Protein AF-A0A1J3EFP8-F1 (afdb_monomer)

Radius of gyration: 23.51 Å; Cα contacts (8 Å, |Δi|>4): 38; chains: 1; bounding box: 44×20×85 Å

InterPro domains:
  IPR042087 DNA polymerase family B, thumb domain [G3DSA:1.10.132.60] (1-61)
  IPR043502 DNA/RNA polymerase superfamily [SSF56672] (7-48)

Sequence (76 aa):
DEVKSDDSRWMVDIDYYLAHQIHPVVSRLCAEIQGTSPERLAECLGLDPSKYRSRSNDATGSDPSAALLFATSDEE

Organism: Noccaea caerulescens (NCBI:txid107243)

pLDDT: mean 78.04, std 18.76, range [44.06, 97.25]

Foldseek 3Di:
DDDDDDPDPPDDPLLCCLVPPVLVVVCVVCVPPPPDASLVSCVVSVHHSVVRPPPPPPPVDPPVVVVVVVVPDDDD

Solvent-accessible surface area (backbone atoms only — not comparable to full-atom values): 5111 Å² total; per-residue (Å²): 134,85,81,76,89,62,97,67,79,84,70,82,63,60,67,57,45,45,63,71,53,49,44,59,54,53,43,63,76,38,67,85,43,85,96,62,48,56,26,58,52,27,48,76,70,75,43,71,30,83,80,38,54,79,74,73,77,76,69,70,81,79,56,73,68,66,68,60,63,68,78,74,75,82,83,138

Nearest PDB structures (foldseek):
  8ucw-assembly1_A  TM=9.814E-01  e=9.884E-03  Xenopus laevis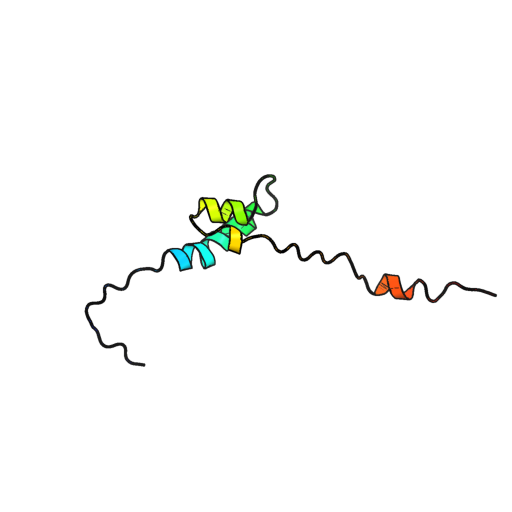
  8v6g-assembly1_A  TM=9.435E-01  e=9.263E-03  Xenopus laevis
  8d96-assembly1_C  TM=9.023E-01  e=1.125E-02  Homo sapiens
  8hds-assembly1_A  TM=2.898E-01  e=6.973E+00  uncultured cyanophage

Structure (mmCIF, N/CA/C/O backbone):
data_AF-A0A1J3EFP8-F1
#
_entry.id   AF-A0A1J3EFP8-F1
#
loop_
_atom_site.group_PDB
_atom_site.id
_atom_site.type_symbol
_atom_site.label_atom_id
_atom_site.label_alt_id
_atom_site.label_comp_id
_atom_site.label_asym_id
_atom_site.label_entity_id
_atom_site.label_seq_id
_atom_site.pdbx_PDB_ins_code
_atom_site.Cartn_x
_atom_site.Cartn_y
_atom_site.Cartn_z
_atom_site.occupancy
_atom_site.B_iso_or_equiv
_atom_site.auth_seq_id
_atom_site.auth_comp_id
_atom_site.auth_asym_id
_atom_site.auth_atom_id
_atom_site.pdbx_PDB_model_num
ATOM 1 N N . ASP A 1 1 ? 31.099 5.496 -8.276 1.00 49.78 1 ASP A N 1
ATOM 2 C CA . ASP A 1 1 ? 30.526 4.346 -8.979 1.00 49.78 1 ASP A CA 1
ATOM 3 C C . ASP A 1 1 ? 29.891 4.883 -10.248 1.00 49.78 1 ASP A C 1
ATOM 5 O O . ASP A 1 1 ? 28.864 5.547 -10.188 1.00 49.78 1 ASP A O 1
ATOM 9 N N . GLU A 1 2 ? 30.634 4.811 -11.351 1.00 62.75 2 GLU A N 1
ATOM 10 C CA . GLU A 1 2 ? 30.182 5.268 -12.668 1.00 62.75 2 GLU A CA 1
ATOM 11 C C . GLU A 1 2 ? 29.184 4.248 -13.219 1.00 62.75 2 GLU A C 1
ATOM 13 O O . GLU A 1 2 ? 29.565 3.118 -13.524 1.00 62.75 2 GLU A O 1
ATOM 18 N N . VAL A 1 3 ? 27.923 4.640 -13.397 1.00 61.28 3 VAL A N 1
ATOM 19 C CA . VAL A 1 3 ? 26.995 3.846 -14.205 1.00 61.28 3 VAL A CA 1
ATOM 20 C C . VAL A 1 3 ? 27.204 4.227 -15.663 1.00 61.28 3 VAL A C 1
ATOM 22 O O . VAL A 1 3 ? 26.815 5.304 -16.115 1.00 61.28 3 VAL A O 1
ATOM 25 N N . LYS A 1 4 ? 27.868 3.324 -16.384 1.00 57.25 4 LYS A N 1
ATOM 26 C CA . LYS A 1 4 ? 27.962 3.333 -17.840 1.00 57.25 4 LYS A CA 1
ATOM 27 C C . LYS A 1 4 ? 26.555 3.266 -18.437 1.00 57.25 4 LYS A C 1
ATOM 29 O O . LYS A 1 4 ? 25.762 2.410 -18.055 1.00 57.25 4 LYS A O 1
ATOM 34 N N . SER A 1 5 ? 26.280 4.181 -19.365 1.00 60.09 5 SER A N 1
ATOM 35 C CA . SER A 1 5 ? 25.089 4.181 -20.213 1.00 60.09 5 SER A CA 1
ATOM 36 C C . SER A 1 5 ? 25.057 2.928 -21.082 1.00 60.09 5 SER A C 1
ATOM 38 O O . SER A 1 5 ? 25.593 2.928 -22.186 1.00 60.09 5 SER A O 1
ATOM 40 N N . ASP A 1 6 ? 24.410 1.883 -20.588 1.00 55.00 6 ASP A N 1
ATOM 41 C CA . ASP A 1 6 ? 23.690 0.956 -21.449 1.00 55.00 6 ASP A CA 1
ATOM 42 C C . ASP A 1 6 ? 22.244 1.453 -21.521 1.00 55.00 6 ASP A C 1
ATOM 44 O O . ASP A 1 6 ? 21.736 2.001 -20.541 1.00 55.00 6 ASP A O 1
ATOM 48 N N . ASP A 1 7 ? 21.583 1.281 -22.666 1.00 57.03 7 ASP A N 1
ATOM 49 C CA . ASP A 1 7 ? 20.184 1.637 -22.955 1.00 57.03 7 ASP A CA 1
ATOM 50 C C . ASP A 1 7 ? 19.162 0.852 -22.094 1.00 57.03 7 ASP A C 1
ATOM 52 O O . ASP A 1 7 ? 18.180 0.283 -22.571 1.00 57.03 7 ASP A O 1
ATOM 56 N N . SER A 1 8 ? 19.381 0.799 -20.785 1.00 62.81 8 SER A N 1
ATOM 57 C CA . SER A 1 8 ? 18.432 0.342 -19.792 1.00 62.81 8 SER A CA 1
ATOM 58 C C . SER A 1 8 ? 17.454 1.478 -19.566 1.00 62.81 8 SER A C 1
ATOM 60 O O . SER A 1 8 ? 17.759 2.472 -18.910 1.00 62.81 8 SER A O 1
ATOM 62 N N . ARG A 1 9 ? 16.260 1.348 -20.145 1.00 70.25 9 ARG A N 1
ATOM 63 C CA . ARG A 1 9 ? 15.103 2.178 -19.809 1.00 70.25 9 ARG A CA 1
ATOM 64 C C . ARG A 1 9 ? 14.928 2.148 -18.291 1.00 70.25 9 ARG A C 1
ATOM 66 O O . ARG A 1 9 ? 14.368 1.193 -17.766 1.00 70.25 9 ARG A O 1
ATOM 73 N N . TRP A 1 10 ? 15.418 3.173 -17.600 1.00 79.56 10 TRP A N 1
ATOM 74 C CA . TRP A 1 10 ? 15.206 3.355 -16.171 1.00 79.56 10 TRP A CA 1
ATOM 75 C C . TRP A 1 10 ? 13.700 3.353 -15.929 1.00 79.56 10 TRP A C 1
ATOM 77 O O . TRP A 1 10 ? 12.983 4.257 -16.363 1.00 79.56 10 TRP A O 1
ATOM 87 N N . MET A 1 11 ? 13.209 2.274 -15.331 1.00 83.75 11 MET A N 1
ATOM 88 C CA . MET A 1 11 ? 11.803 2.126 -15.003 1.00 83.75 11 MET A CA 1
ATOM 89 C C . MET A 1 11 ? 11.580 2.614 -13.583 1.00 83.75 11 MET A C 1
ATOM 91 O O . MET A 1 11 ? 12.383 2.361 -12.688 1.00 83.75 11 MET A O 1
ATOM 95 N N . VAL A 1 12 ? 10.478 3.331 -13.394 1.00 89.62 12 VAL A N 1
ATOM 96 C CA . VAL A 1 12 ? 10.050 3.762 -12.068 1.00 89.62 12 VAL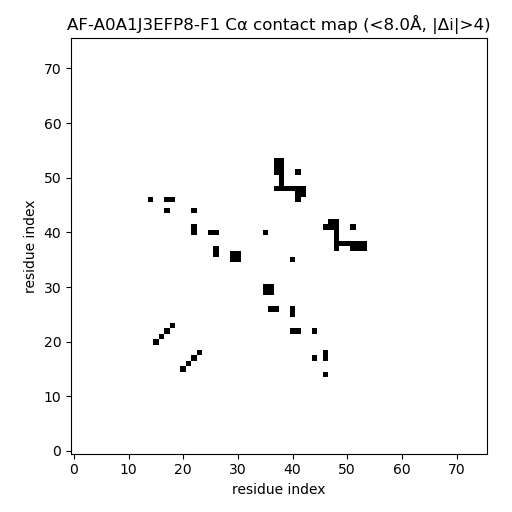 A CA 1
ATOM 97 C C . VAL A 1 12 ? 9.641 2.525 -11.273 1.00 89.62 12 VAL A C 1
ATOM 99 O O . VAL A 1 12 ? 8.830 1.728 -11.744 1.00 89.62 12 VAL A O 1
ATOM 102 N 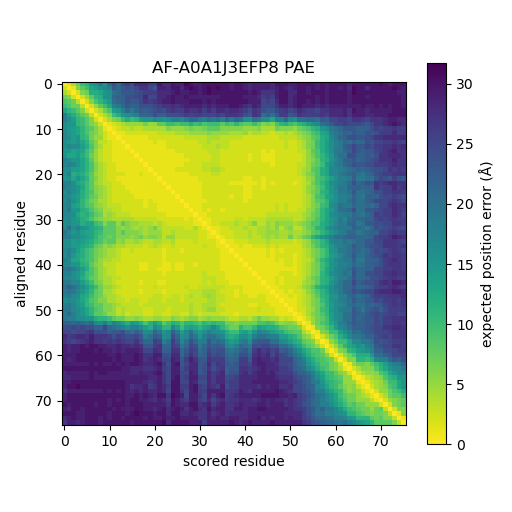N . ASP A 1 13 ? 10.185 2.387 -10.068 1.00 93.31 13 ASP A N 1
ATOM 103 C CA . ASP A 1 13 ? 9.788 1.350 -9.119 1.00 93.31 13 ASP A CA 1
ATOM 104 C C . ASP A 1 13 ? 8.461 1.741 -8.455 1.00 93.31 13 ASP A C 1
ATOM 106 O O . ASP A 1 13 ? 8.425 2.470 -7.465 1.00 93.31 13 ASP A O 1
ATOM 110 N N . ILE A 1 14 ? 7.350 1.305 -9.046 1.00 94.94 14 ILE A N 1
ATOM 111 C CA . ILE A 1 14 ? 6.003 1.641 -8.572 1.00 94.94 14 ILE A CA 1
ATOM 112 C C . ILE A 1 14 ? 5.761 1.106 -7.155 1.00 94.94 14 ILE A C 1
ATOM 114 O O . ILE A 1 14 ? 5.199 1.823 -6.323 1.00 94.94 14 ILE A O 1
ATOM 118 N N . ASP A 1 15 ? 6.232 -0.107 -6.860 1.00 95.00 15 ASP A N 1
ATOM 119 C CA . ASP A 1 15 ? 6.048 -0.755 -5.560 1.00 95.00 15 ASP A CA 1
ATOM 120 C C . ASP A 1 15 ? 6.733 0.045 -4.452 1.00 95.00 15 ASP A C 1
ATOM 122 O O . ASP A 1 15 ? 6.163 0.232 -3.373 1.00 95.00 15 ASP A O 1
ATOM 126 N N . TYR A 1 16 ? 7.916 0.599 -4.734 1.00 95.50 16 TYR A N 1
ATOM 127 C CA . TYR A 1 16 ? 8.608 1.484 -3.808 1.00 95.50 16 TYR A CA 1
ATOM 128 C C . TYR A 1 16 ? 7.762 2.708 -3.439 1.00 95.50 16 TYR A C 1
ATOM 130 O O . TYR A 1 16 ? 7.604 3.001 -2.250 1.00 95.50 16 TYR A O 1
ATOM 138 N N . TYR A 1 17 ? 7.188 3.406 -4.423 1.00 97.00 17 TYR A N 1
ATOM 139 C CA . TYR A 1 17 ? 6.378 4.604 -4.171 1.00 97.00 17 TYR A CA 1
ATOM 140 C C . TYR A 1 17 ? 5.068 4.280 -3.452 1.00 97.00 17 TYR A C 1
ATOM 142 O O . TYR A 1 17 ? 4.678 5.004 -2.530 1.00 97.00 17 TYR A O 1
ATOM 150 N N . LEU A 1 18 ? 4.407 3.185 -3.831 1.00 96.75 18 LEU A N 1
ATOM 151 C CA . LEU A 1 18 ? 3.191 2.734 -3.162 1.00 96.75 18 LEU A CA 1
ATOM 152 C C . LEU A 1 18 ? 3.467 2.402 -1.693 1.00 96.75 18 LEU A C 1
ATOM 154 O O . LEU A 1 18 ? 2.753 2.897 -0.824 1.00 96.75 18 LEU A O 1
ATOM 158 N N . ALA A 1 19 ? 4.527 1.643 -1.409 1.00 95.69 19 ALA A N 1
ATOM 159 C CA . ALA A 1 19 ? 4.866 1.202 -0.058 1.00 95.69 19 ALA A CA 1
ATOM 160 C C . ALA A 1 19 ? 5.431 2.318 0.837 1.00 95.69 19 ALA A C 1
ATOM 162 O O . ALA A 1 19 ? 5.084 2.393 2.013 1.00 95.69 19 ALA A O 1
ATOM 163 N N . HIS A 1 20 ? 6.301 3.185 0.309 1.00 95.81 20 HIS A N 1
ATOM 164 C CA . HIS A 1 20 ? 7.078 4.123 1.133 1.00 95.81 20 HIS A CA 1
ATOM 165 C C . HIS A 1 20 ? 6.563 5.561 1.108 1.00 95.81 20 HIS A C 1
ATOM 167 O O . HIS A 1 20 ? 6.920 6.338 1.992 1.00 95.81 20 HIS A O 1
ATOM 173 N N . GLN A 1 21 ? 5.744 5.941 0.124 1.00 97.25 21 GLN A N 1
ATOM 174 C 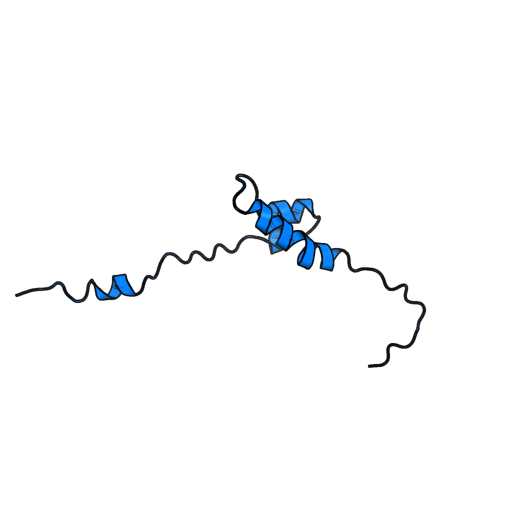CA . GLN A 1 21 ? 5.252 7.317 0.007 1.00 97.25 21 GLN A CA 1
ATOM 175 C C . GLN A 1 21 ? 3.735 7.394 0.119 1.00 97.25 21 GLN A C 1
ATOM 177 O O . GLN A 1 21 ? 3.224 8.136 0.955 1.00 97.25 21 GLN A O 1
ATOM 182 N N . ILE A 1 22 ? 3.004 6.610 -0.674 1.00 96.88 22 ILE A N 1
ATOM 183 C CA . ILE A 1 22 ? 1.540 6.687 -0.699 1.00 96.88 22 ILE A CA 1
ATOM 184 C C . ILE A 1 22 ? 0.927 6.002 0.527 1.00 96.88 22 ILE A C 1
ATOM 186 O O . ILE A 1 22 ? 0.148 6.632 1.247 1.00 96.88 22 ILE A O 1
ATOM 190 N N . HIS A 1 23 ? 1.300 4.748 0.811 1.00 96.56 23 HIS A N 1
ATOM 191 C CA . HIS A 1 23 ? 0.728 3.969 1.917 1.00 96.56 23 HIS A CA 1
ATOM 192 C C . HIS A 1 23 ? 0.865 4.665 3.284 1.00 96.56 23 HIS A C 1
ATOM 194 O O . HIS A 1 23 ? -0.166 4.846 3.939 1.00 96.56 23 HIS A O 1
ATOM 200 N N . PRO A 1 24 ? 2.045 5.177 3.702 1.00 95.69 24 PRO A N 1
ATOM 201 C CA . PRO A 1 24 ? 2.189 5.798 5.020 1.00 95.69 24 PRO A CA 1
ATOM 202 C C . PRO A 1 24 ? 1.344 7.067 5.181 1.00 95.69 24 PRO A C 1
ATOM 204 O O . PRO A 1 24 ? 0.828 7.349 6.265 1.00 95.69 24 PRO A O 1
ATOM 207 N N . VAL A 1 25 ? 1.179 7.840 4.103 1.00 97.06 25 VAL A N 1
ATOM 208 C CA . VAL A 1 25 ? 0.385 9.075 4.119 1.00 97.06 25 VAL A CA 1
ATOM 209 C C . VAL A 1 25 ? -1.103 8.755 4.233 1.00 97.06 25 VAL A C 1
ATOM 211 O O . VAL A 1 25 ? -1.775 9.310 5.103 1.00 97.06 25 VAL A O 1
ATOM 214 N N . VAL A 1 26 ? -1.611 7.836 3.408 1.00 96.12 26 VAL A N 1
ATOM 215 C CA . VAL A 1 26 ? -3.024 7.423 3.442 1.00 96.12 26 VAL A CA 1
ATOM 216 C C . VAL A 1 26 ? -3.355 6.747 4.771 1.00 96.12 26 VAL A C 1
ATOM 218 O O . VAL A 1 26 ? -4.361 7.079 5.394 1.00 96.12 26 VAL A O 1
ATOM 221 N N . SER A 1 27 ? -2.472 5.874 5.264 1.00 94.50 27 SER A N 1
ATOM 222 C CA . SER A 1 27 ? -2.659 5.201 6.550 1.00 94.50 27 SER A CA 1
ATOM 223 C C . SER A 1 27 ? -2.780 6.187 7.713 1.00 94.50 27 SER A C 1
ATOM 225 O O . SER A 1 27 ? -3.593 5.957 8.603 1.00 94.50 27 SER A O 1
ATOM 227 N N . ARG A 1 28 ? -2.022 7.294 7.715 1.00 94.50 28 ARG A N 1
ATOM 228 C CA . ARG A 1 28 ? -2.128 8.327 8.760 1.00 94.50 28 ARG A CA 1
ATOM 229 C C . ARG A 1 28 ? -3.435 9.113 8.675 1.00 94.50 28 ARG A C 1
ATOM 231 O O . ARG A 1 28 ? -4.014 9.425 9.707 1.00 94.50 28 ARG A O 1
ATOM 238 N N . LEU A 1 29 ? -3.897 9.436 7.467 1.00 95.69 29 LEU A N 1
ATOM 239 C CA . LEU A 1 29 ? -5.164 10.152 7.273 1.00 95.69 29 LEU A CA 1
ATOM 240 C C . LEU A 1 29 ? -6.374 9.309 7.685 1.00 95.69 29 LEU A C 1
ATOM 242 O O . LEU A 1 29 ? -7.364 9.849 8.170 1.00 95.69 29 LEU A O 1
ATOM 246 N N . CYS A 1 30 ? -6.285 7.992 7.505 1.00 94.62 30 CYS A N 1
ATOM 247 C CA . CYS A 1 30 ? -7.363 7.069 7.828 1.00 94.62 30 CYS A CA 1
ATOM 248 C C . CYS A 1 30 ? -7.286 6.483 9.245 1.00 94.62 30 CYS A C 1
ATOM 250 O O . CYS A 1 30 ? -8.206 5.771 9.618 1.00 94.62 30 CYS A O 1
ATOM 252 N N . ALA A 1 31 ? -6.255 6.782 10.043 1.00 89.88 31 ALA A N 1
ATOM 253 C CA . ALA A 1 31 ? -5.996 6.107 11.322 1.00 89.88 31 ALA A CA 1
ATOM 254 C C . ALA A 1 31 ? -7.200 6.080 12.289 1.00 89.88 31 ALA A C 1
ATOM 256 O O . ALA A 1 31 ? -7.445 5.063 12.927 1.00 89.88 31 ALA A O 1
ATOM 257 N N . GLU A 1 32 ? -7.977 7.165 12.347 1.00 91.38 32 GLU A N 1
ATOM 258 C CA . GLU A 1 32 ? -9.145 7.300 13.237 1.00 91.38 32 GLU A CA 1
ATOM 259 C C . GLU A 1 32 ? -10.482 6.932 12.561 1.00 91.38 32 GLU A C 1
ATOM 261 O O . GLU A 1 32 ? -11.553 7.001 13.170 1.00 91.38 32 GLU A O 1
ATOM 266 N N . ILE A 1 33 ? -10.454 6.555 11.280 1.00 92.12 33 ILE A N 1
ATOM 267 C CA . ILE A 1 33 ? -11.657 6.217 10.519 1.00 92.12 33 ILE A CA 1
ATOM 268 C C . ILE A 1 33 ? -12.002 4.750 10.775 1.00 92.12 33 ILE A C 1
ATOM 270 O O . ILE A 1 33 ? -11.303 3.831 10.342 1.00 92.12 33 ILE A O 1
ATOM 274 N N . GLN A 1 34 ? -13.128 4.531 11.452 1.00 90.12 34 GLN A N 1
ATOM 275 C CA . GLN A 1 34 ? -13.646 3.197 11.749 1.00 90.12 34 GLN A CA 1
ATOM 276 C C . GLN A 1 34 ? -13.819 2.356 10.476 1.00 90.12 34 GLN A C 1
ATOM 278 O O . GLN A 1 34 ? -14.283 2.838 9.444 1.00 90.12 34 GLN A O 1
ATOM 283 N N . GLY A 1 35 ? -13.454 1.076 10.559 1.00 86.62 35 GLY A N 1
ATOM 284 C CA . GLY A 1 35 ? -13.524 0.145 9.429 1.00 86.62 35 GLY A CA 1
ATOM 285 C C . GLY A 1 35 ? -12.362 0.247 8.435 1.00 86.62 35 GLY A C 1
ATOM 286 O O . GLY A 1 35 ? -12.342 -0.511 7.460 1.00 86.62 35 GLY A O 1
ATOM 287 N N . THR A 1 36 ? -11.387 1.126 8.681 1.00 92.19 36 THR A N 1
ATOM 288 C CA . THR A 1 36 ? -10.112 1.142 7.954 1.00 92.19 36 THR A CA 1
ATOM 289 C C . THR A 1 36 ? -9.020 0.432 8.756 1.00 92.19 36 THR A C 1
ATOM 291 O O . THR A 1 36 ? -9.026 0.439 9.986 1.00 92.19 36 THR A O 1
ATOM 294 N N . SER A 1 37 ? -8.095 -0.230 8.058 1.00 93.50 37 SER A N 1
ATOM 295 C CA . SER A 1 37 ? -6.898 -0.825 8.657 1.00 93.50 37 SER A CA 1
ATOM 296 C C . SER A 1 37 ? -5.707 -0.677 7.704 1.00 93.50 37 SER A C 1
ATOM 298 O O . SER A 1 37 ? -5.909 -0.670 6.484 1.00 93.50 37 SER A O 1
ATOM 300 N N . PRO A 1 38 ? -4.463 -0.585 8.212 1.00 92.94 38 PRO A N 1
ATOM 301 C CA . PRO A 1 38 ? -3.266 -0.500 7.368 1.00 92.94 38 PRO A CA 1
ATOM 302 C C . PRO A 1 38 ? -3.138 -1.666 6.374 1.00 92.94 38 PRO A C 1
ATOM 304 O O . PRO A 1 38 ? -2.686 -1.470 5.246 1.00 92.94 38 PRO A O 1
ATOM 307 N N . GLU A 1 39 ? -3.594 -2.857 6.771 1.00 95.06 39 GLU A N 1
ATOM 308 C CA . GLU A 1 39 ? -3.668 -4.066 5.936 1.00 95.06 39 GLU A CA 1
ATOM 309 C C . GLU A 1 39 ? -4.626 -3.880 4.761 1.00 95.06 39 GLU A C 1
ATOM 311 O O . GLU A 1 39 ? -4.263 -4.117 3.612 1.00 95.06 39 GLU A O 1
ATOM 316 N N . ARG A 1 40 ? -5.845 -3.405 5.038 1.00 94.56 40 ARG A N 1
ATOM 317 C CA . ARG A 1 40 ? -6.869 -3.214 4.011 1.00 94.56 40 ARG A CA 1
ATOM 318 C C . ARG A 1 40 ? -6.509 -2.079 3.057 1.00 94.56 40 ARG A C 1
ATOM 320 O O . ARG A 1 40 ? -6.811 -2.147 1.873 1.00 94.56 40 ARG A O 1
ATOM 327 N N . LEU A 1 41 ? -5.819 -1.053 3.553 1.00 95.25 41 LEU A N 1
ATOM 328 C CA . LEU A 1 41 ? -5.260 0.007 2.714 1.00 95.25 41 LEU A CA 1
ATOM 329 C C . LEU A 1 41 ? -4.130 -0.510 1.813 1.00 95.25 41 LEU A C 1
ATOM 331 O O . LEU A 1 41 ? -4.054 -0.101 0.658 1.00 95.25 41 LEU A O 1
ATOM 335 N N . ALA A 1 42 ? -3.286 -1.424 2.302 1.00 95.75 42 ALA A N 1
ATOM 336 C CA . ALA A 1 42 ? -2.268 -2.079 1.481 1.00 95.75 42 ALA A CA 1
ATOM 337 C C . ALA A 1 42 ? -2.894 -2.935 0.372 1.00 95.75 42 ALA A C 1
ATOM 339 O O . ALA A 1 42 ? -2.484 -2.815 -0.780 1.00 95.75 42 ALA A O 1
ATOM 340 N N . GLU A 1 43 ? -3.935 -3.708 0.693 1.00 95.31 43 GLU A N 1
ATOM 341 C CA . GLU A 1 43 ? -4.703 -4.485 -0.288 1.00 95.31 43 GLU A CA 1
ATOM 342 C C . GLU A 1 43 ? -5.292 -3.583 -1.389 1.00 95.31 43 GLU A C 1
ATOM 344 O O . GLU A 1 43 ? -5.121 -3.864 -2.574 1.00 95.31 43 GLU A O 1
ATOM 349 N N . CYS A 1 44 ? -5.898 -2.446 -1.020 1.00 94.75 44 CYS A N 1
ATOM 350 C CA . CYS A 1 44 ? -6.417 -1.462 -1.978 1.00 94.75 44 CYS A CA 1
ATOM 351 C C . CYS A 1 44 ? -5.336 -0.853 -2.890 1.00 94.75 44 CYS A C 1
ATOM 353 O O . CYS A 1 44 ? -5.650 -0.418 -3.996 1.00 94.75 44 CYS A O 1
ATOM 355 N N . LEU A 1 45 ? -4.080 -0.797 -2.435 1.00 94.88 45 LEU A N 1
ATOM 356 C CA . LEU A 1 45 ? -2.939 -0.304 -3.212 1.00 94.88 45 LEU A CA 1
ATOM 357 C C . LEU A 1 45 ? -2.258 -1.407 -4.042 1.00 94.88 45 LEU A C 1
ATOM 359 O O . LEU A 1 45 ? -1.309 -1.110 -4.759 1.00 94.88 45 LEU A O 1
ATOM 363 N N . GLY A 1 46 ? -2.718 -2.662 -3.962 1.00 95.38 46 GLY A N 1
ATOM 364 C CA . GLY A 1 46 ? -2.081 -3.802 -4.629 1.00 95.38 46 GLY A CA 1
ATOM 365 C C . GLY A 1 46 ? -0.797 -4.286 -3.946 1.00 95.38 46 GLY A C 1
ATOM 366 O O . GLY A 1 46 ? -0.022 -5.028 -4.545 1.00 95.38 46 GLY A O 1
ATOM 367 N N . LEU A 1 47 ? -0.561 -3.875 -2.698 1.00 95.19 47 LEU A N 1
ATOM 368 C CA . LEU A 1 47 ? 0.561 -4.318 -1.876 1.00 95.19 47 LEU A CA 1
ATOM 369 C C . LEU A 1 47 ? 0.171 -5.564 -1.069 1.00 95.19 47 LEU A C 1
ATOM 371 O O . LEU A 1 47 ? -1.001 -5.800 -0.794 1.00 95.19 47 LEU A O 1
ATOM 375 N N . ASP A 1 48 ? 1.162 -6.347 -0.638 1.00 94.62 48 ASP A N 1
ATOM 376 C CA . ASP A 1 48 ? 0.930 -7.526 0.206 1.00 94.62 48 ASP A CA 1
ATOM 377 C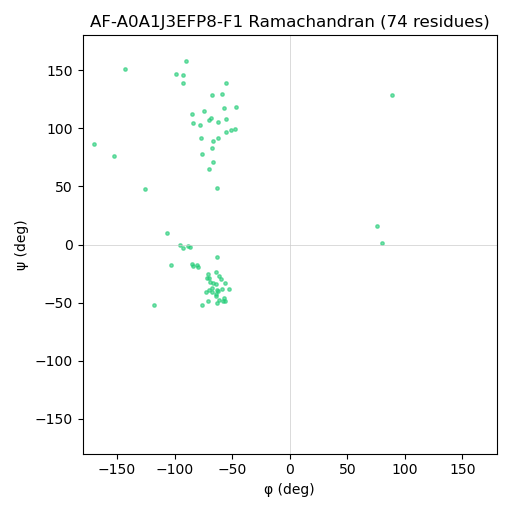 C . ASP A 1 48 ? 0.456 -7.111 1.614 1.00 94.62 48 ASP A C 1
ATOM 379 O O . ASP A 1 48 ? 1.275 -6.613 2.398 1.00 94.62 48 ASP A O 1
ATOM 383 N N . PRO A 1 49 ? -0.821 -7.343 1.980 1.00 93.06 49 PRO A N 1
ATOM 384 C CA . PRO A 1 49 ? -1.381 -6.895 3.255 1.00 93.06 49 PRO A CA 1
ATOM 385 C C . PRO A 1 49 ? -0.705 -7.557 4.462 1.00 93.06 49 PRO A C 1
ATOM 387 O O . PRO A 1 49 ? -0.664 -6.969 5.543 1.00 93.06 49 PRO A O 1
ATOM 390 N N . SER A 1 50 ? -0.101 -8.738 4.281 1.00 93.25 50 SER A N 1
ATOM 391 C CA . SER A 1 50 ? 0.589 -9.486 5.341 1.00 93.25 50 SER A CA 1
ATOM 392 C C . SER A 1 50 ? 1.747 -8.693 5.952 1.00 93.25 50 SER A C 1
ATOM 394 O O . SER A 1 50 ? 2.054 -8.854 7.133 1.00 93.25 50 SER A O 1
ATOM 396 N N . LYS A 1 51 ? 2.374 -7.810 5.161 1.00 91.06 51 LYS A N 1
ATOM 397 C CA . LYS A 1 51 ? 3.501 -6.961 5.582 1.00 91.06 51 LYS A CA 1
ATOM 398 C C . LYS A 1 51 ? 3.070 -5.733 6.379 1.00 91.06 51 LYS A C 1
ATOM 400 O O . LYS A 1 51 ? 3.889 -5.155 7.086 1.00 91.06 51 LYS A O 1
ATOM 405 N N . TYR A 1 52 ? 1.800 -5.354 6.276 1.00 91.81 52 TYR A N 1
ATOM 406 C CA . TYR A 1 52 ? 1.232 -4.164 6.911 1.00 91.81 52 TYR A CA 1
ATOM 407 C 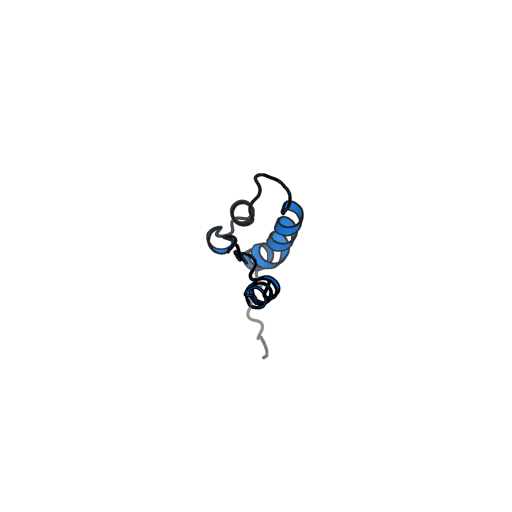C . TYR A 1 52 ? 0.340 -4.516 8.089 1.00 91.81 52 TYR A C 1
ATOM 409 O O . TYR A 1 52 ? -0.337 -3.638 8.625 1.00 91.81 52 TYR A O 1
ATOM 417 N N . ARG A 1 53 ? 0.358 -5.790 8.505 1.00 87.62 53 ARG A N 1
ATOM 418 C CA . ARG A 1 53 ? -0.346 -6.218 9.698 1.00 87.62 53 ARG A CA 1
ATOM 419 C C . ARG A 1 53 ? 0.146 -5.405 10.871 1.00 87.62 53 ARG A C 1
ATOM 421 O O . ARG A 1 53 ? 1.337 -5.451 11.188 1.00 87.62 53 ARG A O 1
ATOM 428 N N . SER A 1 54 ? -0.760 -4.646 11.481 1.00 71.50 54 SER A N 1
ATOM 429 C CA . SER A 1 54 ? -0.396 -3.806 12.611 1.00 71.50 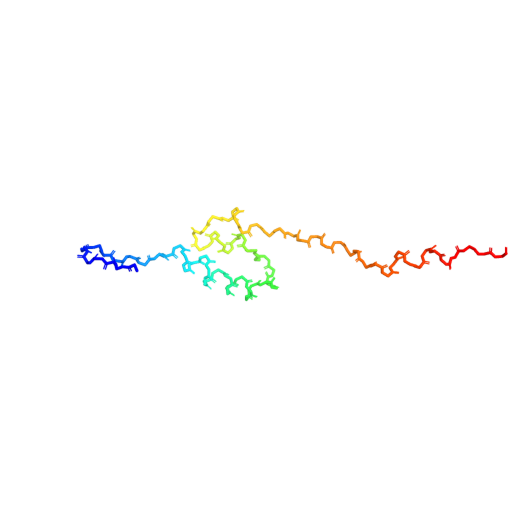54 SER A CA 1
ATOM 430 C C . SER A 1 54 ? 0.085 -4.752 13.705 1.00 71.50 54 SER A C 1
ATOM 432 O O . SER A 1 54 ? -0.706 -5.488 14.298 1.00 71.50 54 SER A O 1
ATOM 434 N N . ARG A 1 55 ? 1.403 -4.807 13.936 1.00 65.25 55 ARG A N 1
ATOM 435 C CA . ARG A 1 55 ? 1.931 -5.336 15.187 1.00 65.25 55 ARG A CA 1
ATOM 436 C C . ARG A 1 55 ? 1.475 -4.323 16.210 1.00 65.25 55 ARG A C 1
ATOM 438 O O . ARG A 1 55 ? 2.156 -3.327 16.428 1.00 65.25 55 ARG A O 1
ATOM 445 N N . SER A 1 56 ? 0.279 -4.544 16.748 1.00 54.75 56 SER A N 1
ATOM 446 C CA . SER A 1 56 ? -0.181 -3.918 17.969 1.00 54.75 56 SER A CA 1
ATOM 447 C C . SER A 1 56 ? 0.960 -4.095 18.953 1.00 54.75 56 SER A C 1
ATOM 449 O O . SER A 1 56 ? 1.188 -5.191 19.468 1.00 54.75 56 SER A O 1
ATOM 451 N N . ASN A 1 57 ? 1.753 -3.038 19.113 1.00 51.44 57 ASN A N 1
ATOM 452 C CA . ASN A 1 57 ? 2.650 -2.901 20.230 1.00 51.44 57 ASN A CA 1
ATOM 453 C C . ASN A 1 57 ? 1.688 -2.729 21.393 1.00 51.44 57 ASN A C 1
ATOM 455 O O . ASN A 1 57 ? 1.299 -1.613 21.730 1.00 51.44 57 ASN A O 1
ATOM 459 N N . ASP A 1 58 ? 1.196 -3.861 21.888 1.00 45.31 58 ASP A N 1
ATOM 460 C CA . ASP A 1 58 ? 0.452 -3.977 23.120 1.00 45.31 58 ASP A CA 1
ATOM 461 C C . ASP A 1 58 ? 1.458 -3.644 24.220 1.00 45.31 58 ASP A C 1
ATOM 463 O O . ASP A 1 58 ? 1.985 -4.492 24.931 1.00 45.31 58 ASP A O 1
ATOM 467 N N . ALA A 1 59 ? 1.817 -2.363 24.286 1.00 46.59 59 AL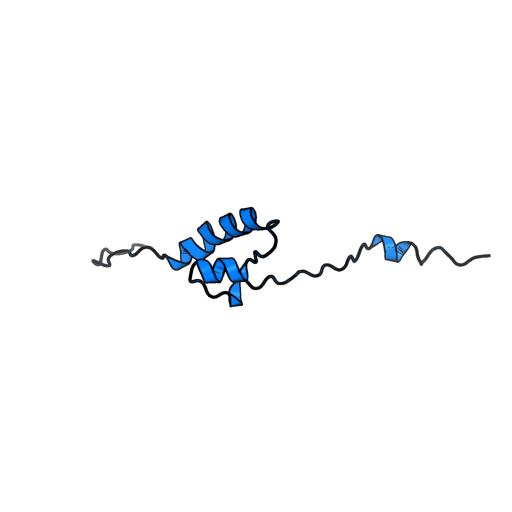A A N 1
ATOM 468 C CA . ALA A 1 59 ? 2.343 -1.733 25.467 1.00 46.59 59 ALA A CA 1
ATOM 469 C C . ALA A 1 59 ? 1.163 -1.645 26.437 1.00 46.59 59 ALA A C 1
ATOM 471 O O . ALA A 1 59 ? 0.679 -0.563 26.763 1.00 46.59 59 ALA A O 1
ATOM 472 N N . THR A 1 60 ? 0.677 -2.812 26.876 1.00 44.97 60 THR A N 1
ATOM 473 C CA . THR A 1 60 ? -0.004 -2.941 28.154 1.00 44.97 60 THR A CA 1
ATOM 474 C C . THR A 1 60 ? 0.871 -2.210 29.155 1.00 44.97 60 THR A C 1
ATOM 476 O O . THR A 1 60 ? 2.055 -2.534 29.296 1.00 44.97 60 THR A O 1
ATOM 479 N N . GLY A 1 61 ? 0.315 -1.162 29.755 1.00 49.62 61 GLY A N 1
ATOM 480 C CA . GLY A 1 61 ? 1.050 -0.190 30.543 1.00 49.62 61 GLY A CA 1
ATOM 481 C C . GLY A 1 61 ? 1.859 -0.828 31.666 1.00 49.62 61 GLY A C 1
ATOM 482 O O . GLY A 1 61 ? 1.358 -1.035 32.764 1.00 49.62 61 GLY A O 1
ATOM 483 N N . SER A 1 62 ? 3.147 -1.052 31.421 1.00 51.94 62 SER A N 1
ATOM 484 C CA . SER A 1 62 ? 4.144 -0.956 32.478 1.00 51.94 62 SER A CA 1
ATOM 485 C C . SER A 1 62 ? 4.380 0.524 32.725 1.00 51.94 62 SER A C 1
ATOM 487 O O . SER A 1 62 ? 5.343 1.101 32.229 1.00 51.94 62 SER A O 1
ATOM 489 N N . ASP A 1 63 ? 3.453 1.148 33.450 1.00 54.31 63 ASP A N 1
ATOM 490 C CA . ASP A 1 63 ? 3.800 2.326 34.230 1.00 54.31 63 ASP A CA 1
ATOM 491 C C . ASP A 1 63 ? 4.687 1.825 35.385 1.00 54.31 63 ASP A C 1
ATOM 493 O O . ASP A 1 63 ? 4.184 1.147 36.288 1.00 54.31 63 ASP A O 1
ATOM 497 N N . PRO A 1 64 ? 6.009 2.089 35.376 1.00 56.25 64 PRO A N 1
ATOM 498 C CA . PRO A 1 64 ? 6.890 1.660 36.459 1.00 56.25 64 PRO A CA 1
ATOM 499 C C . PRO A 1 64 ? 6.523 2.318 37.802 1.00 56.25 64 PRO A C 1
ATOM 501 O O . PRO A 1 64 ? 7.012 1.882 38.844 1.00 56.25 64 PRO A O 1
ATOM 504 N N . SER A 1 65 ? 5.642 3.326 37.808 1.00 56.53 65 SER A N 1
ATOM 505 C CA . SER A 1 65 ? 5.160 3.991 39.022 1.00 56.53 65 SER A CA 1
ATOM 506 C C . SER A 1 65 ? 4.201 3.116 39.836 1.00 56.53 65 SER A C 1
ATOM 508 O O . SER A 1 65 ? 4.184 3.217 41.061 1.00 56.53 65 SER A O 1
ATOM 510 N N . ALA A 1 66 ? 3.449 2.208 39.196 1.00 58.47 66 ALA A N 1
ATOM 511 C CA . ALA A 1 66 ? 2.535 1.301 39.900 1.00 58.47 66 ALA A CA 1
ATOM 512 C C . ALA A 1 66 ? 3.285 0.237 40.725 1.00 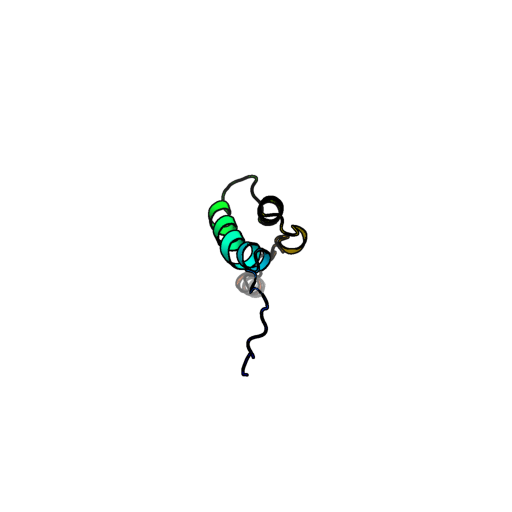58.47 66 ALA A C 1
ATOM 514 O O . ALA A 1 66 ? 2.807 -0.186 41.776 1.00 58.47 66 ALA A O 1
ATOM 515 N N . ALA A 1 67 ? 4.491 -0.148 40.292 1.00 59.19 67 ALA A N 1
ATOM 516 C CA . ALA A 1 67 ? 5.334 -1.105 41.006 1.00 59.19 67 ALA A CA 1
ATOM 517 C C . ALA A 1 67 ? 5.924 -0.534 42.312 1.00 59.19 67 ALA A C 1
ATOM 519 O O . ALA A 1 67 ? 6.210 -1.295 43.234 1.00 59.19 67 ALA A O 1
ATOM 520 N N . LEU A 1 68 ? 6.079 0.793 42.421 1.00 58.38 68 LEU A N 1
ATOM 521 C CA . LEU A 1 68 ? 6.627 1.446 43.618 1.00 58.38 68 LEU A CA 1
ATOM 522 C C . LEU A 1 68 ? 5.586 1.693 44.720 1.00 58.38 68 LEU A C 1
ATOM 524 O O . LEU A 1 68 ? 5.963 1.863 45.875 1.00 58.38 68 LEU A O 1
ATOM 528 N N . LEU A 1 69 ? 4.292 1.673 44.391 1.00 58.81 69 LEU A N 1
ATOM 529 C CA . LEU A 1 69 ? 3.206 1.924 45.348 1.00 58.81 69 LEU A CA 1
ATOM 530 C C . LEU A 1 69 ? 2.852 0.702 46.211 1.00 58.81 69 LEU A C 1
ATOM 532 O O . LEU A 1 69 ? 2.247 0.862 47.265 1.00 58.81 69 LEU A O 1
ATOM 536 N N . PHE A 1 70 ? 3.254 -0.507 45.806 1.00 56.56 70 PHE A N 1
ATOM 537 C CA . PHE A 1 70 ? 2.999 -1.732 46.577 1.00 56.56 70 PHE A CA 1
ATOM 538 C C . PHE A 1 70 ? 4.062 -1.996 47.659 1.00 56.56 70 PHE A C 1
ATOM 540 O O . PHE A 1 70 ? 3.835 -2.773 48.578 1.00 56.56 70 PHE A O 1
ATOM 547 N N . ALA A 1 71 ? 5.226 -1.343 47.570 1.00 60.00 71 ALA A N 1
ATOM 548 C CA . ALA A 1 71 ? 6.337 -1.541 48.504 1.00 60.00 71 ALA A CA 1
ATOM 549 C C . ALA A 1 71 ? 6.252 -0.655 49.764 1.00 60.00 71 ALA A C 1
ATOM 551 O O . ALA A 1 71 ? 7.109 -0.752 50.638 1.00 60.00 71 ALA A O 1
ATOM 552 N N . THR A 1 72 ? 5.237 0.210 49.866 1.00 60.81 72 THR A N 1
ATOM 553 C CA . THR A 1 72 ? 5.041 1.123 51.003 1.00 60.81 72 THR A CA 1
ATOM 554 C C . THR A 1 72 ? 3.643 0.957 51.602 1.00 60.81 72 THR A C 1
ATOM 556 O O . THR A 1 72 ? 2.909 1.927 51.765 1.00 60.81 72 THR A O 1
ATOM 559 N N . SER A 1 73 ? 3.199 -0.271 51.852 1.00 58.97 73 SER A N 1
ATOM 560 C CA . SER A 1 73 ? 1.967 -0.528 52.611 1.00 58.97 73 SER A CA 1
ATOM 561 C C . SER A 1 73 ? 2.052 -1.887 53.299 1.00 58.97 73 SER A C 1
ATOM 563 O O . SER A 1 73 ? 1.496 -2.855 52.802 1.00 58.97 73 SER A O 1
ATOM 565 N N . ASP A 1 74 ? 2.824 -1.935 54.383 1.00 57.78 74 ASP A N 1
ATOM 566 C CA . ASP A 1 74 ? 2.696 -2.860 55.526 1.00 57.78 74 ASP A CA 1
ATOM 567 C C . ASP A 1 74 ? 3.670 -2.307 56.593 1.00 57.78 74 ASP A C 1
ATOM 569 O O . ASP A 1 74 ? 4.885 -2.355 56.397 1.00 57.78 74 ASP A O 1
ATOM 573 N N . GLU A 1 75 ? 3.269 -1.358 57.440 1.00 61.41 75 GLU A N 1
ATOM 574 C CA . GLU A 1 75 ? 2.392 -1.431 58.627 1.00 61.41 75 GLU A CA 1
ATOM 575 C C . GLU A 1 75 ? 3.178 -1.750 59.921 1.00 61.41 75 GLU A C 1
ATOM 577 O O . GLU A 1 75 ? 3.999 -2.659 59.958 1.00 61.41 75 GLU A O 1
ATOM 582 N N . GLU A 1 76 ? 2.920 -0.884 60.914 1.00 44.06 76 GLU A N 1
ATOM 583 C CA . GLU A 1 76 ? 2.925 -1.059 62.385 1.00 44.06 76 GLU A CA 1
ATOM 584 C C . GLU A 1 76 ? 4.153 -1.628 63.126 1.00 44.06 76 GLU A C 1
ATOM 586 O O . GLU A 1 76 ? 4.447 -2.841 63.074 1.00 44.06 76 GLU A O 1
#

Secondary structure (DSSP, 8-state):
-------------HHHHIIIIIHHHHHHHHTTSTT--HHHHHHHTTS-GGGG-----------HHHHHSSSS----

Mean predicted aligned error: 14.35 Å